Protein AF-A0A954S2P6-F1 (afdb_monomer)
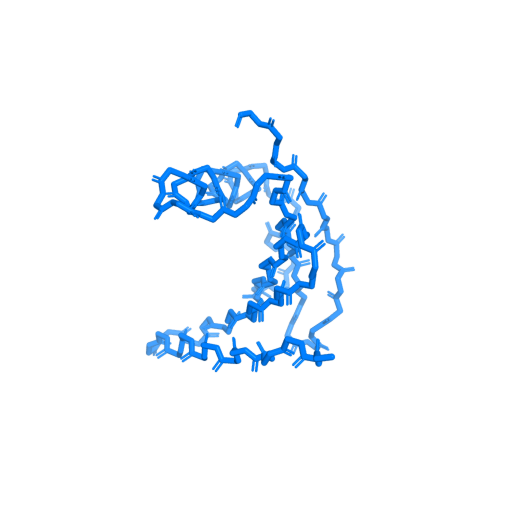
Secondary structure (DSSP, 8-state):
-PPP-------BTTTB-EEEEEETTEEEEEEE--TTGGG-HHHHHHHHHHHHHHHHTTPPSSEEEEEE-TT--EEEEEEE--

Radius of gyration: 12.45 Å; Cα contacts (8 Å, |Δi|>4): 144; chains: 1; bounding box: 28×21×34 Å

Nearest PDB structures (foldseek):
  4gyz-assembly7_G  TM=3.672E-01  e=4.277E-01  Mus musculus
  5ho5-assembly1_B  TM=4.128E-01  e=1.489E+00  Magnetospira sp. QH-2
  4gyz-assembly6_F  TM=3.094E-01  e=4.877E-01  Mus musculus
  5j3p-assembly1_A  TM=3.894E-01  e=1.306E+00  Homo sapiens
  4gyz-assembly8_H  TM=3.904E-01  e=1.698E+00  Mus musculus

pLDDT: mean 74.25, std 16.68, range [35.5, 91.69]

Sequence (82 aa):
MAGVLQDIDYFGSDGVSVRLVSDAGHDTIAFVLVENAWNEADTVEAFRDVGRSVMEAGFSKPLTVQLCNEYFEVQKTLTIQE

Solvent-accessible surface area (backbone atoms only — not comparable to full-atom values): 4790 Å² total; per-residue (Å²): 134,82,70,75,67,59,73,57,70,53,73,49,99,83,77,41,49,37,44,42,42,56,52,101,65,41,30,33,39,36,38,39,39,66,85,69,47,83,73,38,67,67,53,46,51,52,52,48,52,49,51,50,54,46,43,74,74,69,50,51,74,46,33,33,41,32,39,17,34,89,83,69,47,75,76,45,78,44,79,49,75,129

Mean predicted aligned error: 8.51 Å

Structure (mmCIF, N/CA/C/O backbone):
data_AF-A0A954S2P6-F1
#
_entry.id   AF-A0A954S2P6-F1
#
loop_
_atom_site.group_PDB
_atom_site.id
_atom_site.type_symbol
_atom_site.label_atom_id
_atom_site.label_alt_id
_atom_site.label_comp_id
_atom_site.label_asym_id
_atom_site.label_entity_id
_atom_site.label_seq_id
_atom_site.pdbx_PDB_ins_code
_atom_site.Cartn_x
_atom_site.Cartn_y
_atom_site.Cartn_z
_atom_site.occupancy
_atom_site.B_iso_or_equiv
_atom_site.auth_seq_id
_atom_site.auth_comp_id
_atom_site.auth_asym_id
_atom_site.auth_atom_id
_atom_site.pdbx_PDB_model_num
ATOM 1 N N . MET A 1 1 ? 15.531 7.409 17.913 1.00 35.50 1 MET A N 1
ATOM 2 C CA . MET A 1 1 ? 15.603 6.037 17.377 1.00 35.50 1 MET A CA 1
ATOM 3 C C . MET A 1 1 ? 14.822 6.063 16.079 1.00 35.50 1 MET A C 1
ATOM 5 O O . MET A 1 1 ? 13.607 6.143 16.136 1.00 35.50 1 MET A O 1
ATOM 9 N N . ALA A 1 2 ? 15.514 6.202 14.947 1.00 38.88 2 ALA A N 1
ATOM 10 C CA . ALA A 1 2 ? 14.874 6.238 13.635 1.00 38.88 2 ALA A CA 1
ATOM 11 C C . ALA A 1 2 ? 14.537 4.793 13.254 1.00 38.88 2 ALA A C 1
ATOM 13 O O . ALA A 1 2 ? 15.430 3.945 13.269 1.00 38.88 2 ALA A O 1
ATOM 14 N N . GLY A 1 3 ? 13.250 4.515 13.036 1.00 38.25 3 GLY A N 1
ATOM 15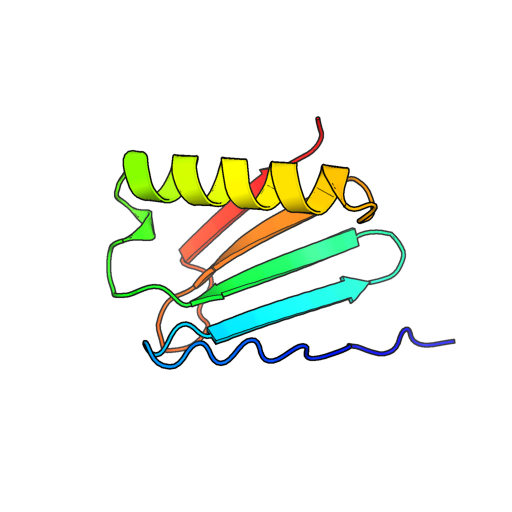 C CA . GLY A 1 3 ? 12.767 3.203 12.623 1.00 38.25 3 GLY A CA 1
ATOM 16 C C . GLY A 1 3 ? 13.476 2.771 11.348 1.00 38.25 3 GLY A C 1
ATOM 17 O O . GLY A 1 3 ? 13.697 3.574 10.442 1.00 38.25 3 GLY A O 1
ATOM 18 N N . VAL A 1 4 ? 13.905 1.514 11.319 1.00 39.03 4 VAL A N 1
ATOM 19 C CA . VAL A 1 4 ? 14.501 0.926 10.129 1.00 39.03 4 VAL A CA 1
ATOM 20 C C . VAL A 1 4 ? 13.410 0.863 9.057 1.00 39.03 4 VAL A C 1
ATOM 22 O O . VAL A 1 4 ? 12.368 0.246 9.259 1.00 39.03 4 VAL A O 1
ATOM 25 N N . LEU A 1 5 ? 13.622 1.539 7.930 1.00 37.19 5 LEU A N 1
ATOM 26 C CA . LEU A 1 5 ? 12.863 1.268 6.717 1.00 37.19 5 LEU A CA 1
ATOM 27 C C . LEU A 1 5 ? 13.305 -0.122 6.258 1.00 37.19 5 LEU A C 1
ATOM 29 O O . LEU A 1 5 ? 14.377 -0.267 5.671 1.00 37.19 5 LEU A O 1
ATOM 33 N N . GLN A 1 6 ? 12.545 -1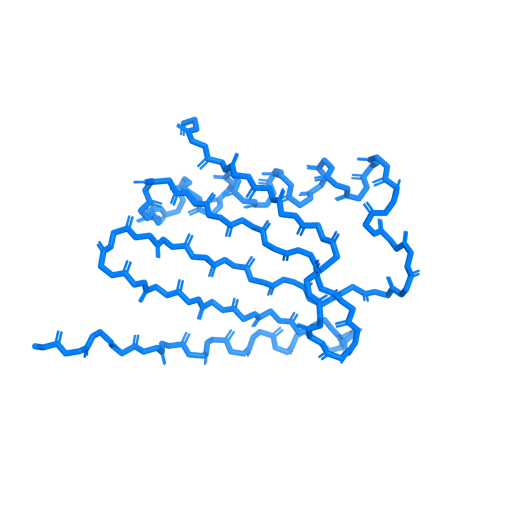.158 6.605 1.00 44.00 6 GLN A N 1
ATOM 34 C CA . GLN A 1 6 ? 12.714 -2.449 5.955 1.00 44.00 6 GLN A CA 1
ATOM 35 C C . GLN A 1 6 ? 12.093 -2.340 4.567 1.00 44.00 6 GLN A C 1
ATOM 37 O O . GLN A 1 6 ? 10.890 -2.496 4.390 1.00 44.00 6 GLN A O 1
ATOM 42 N N . ASP A 1 7 ? 12.950 -2.049 3.594 1.00 38.72 7 ASP A N 1
ATOM 43 C CA . ASP A 1 7 ? 12.689 -2.301 2.185 1.00 38.72 7 ASP A CA 1
ATOM 44 C C . ASP A 1 7 ? 12.576 -3.824 2.011 1.00 38.72 7 ASP A C 1
ATOM 46 O O . ASP A 1 7 ? 13.563 -4.541 1.846 1.00 38.72 7 ASP A O 1
ATOM 50 N N . ILE A 1 8 ? 11.372 -4.353 2.236 1.00 44.00 8 ILE A N 1
ATOM 51 C CA . ILE A 1 8 ? 11.053 -5.744 1.922 1.00 44.00 8 ILE A CA 1
ATOM 52 C C . ILE A 1 8 ? 10.713 -5.745 0.445 1.00 44.00 8 ILE A C 1
ATOM 54 O O . ILE A 1 8 ? 9.551 -5.606 0.066 1.00 44.00 8 ILE A O 1
ATOM 58 N N . ASP A 1 9 ? 11.748 -5.852 -0.377 1.00 40.75 9 ASP A N 1
ATOM 59 C CA . ASP A 1 9 ? 11.575 -5.962 -1.810 1.00 40.75 9 ASP A CA 1
ATOM 60 C C . ASP A 1 9 ? 11.004 -7.350 -2.138 1.00 40.75 9 ASP A C 1
ATOM 62 O O . ASP A 1 9 ? 11.714 -8.359 -2.221 1.00 40.75 9 ASP A O 1
ATOM 66 N N . TYR A 1 10 ? 9.675 -7.432 -2.216 1.00 45.19 10 TYR A N 1
ATOM 67 C CA . TYR A 1 10 ? 8.986 -8.617 -2.707 1.00 45.19 10 TYR A CA 1
ATOM 68 C C . TYR A 1 10 ? 9.028 -8.595 -4.236 1.00 45.19 10 TYR A C 1
ATOM 70 O O . TYR A 1 10 ? 8.019 -8.356 -4.894 1.00 45.19 10 TYR A O 1
ATOM 78 N N . PHE A 1 11 ? 10.208 -8.850 -4.808 1.00 44.75 11 PHE A N 1
ATOM 79 C CA . PHE A 1 11 ? 10.356 -9.148 -6.230 1.00 44.75 11 PHE A CA 1
ATOM 80 C C . PHE A 1 11 ? 9.742 -10.524 -6.526 1.00 44.75 11 PHE A C 1
ATOM 82 O O . PHE A 1 11 ? 10.434 -11.541 -6.621 1.00 44.75 11 PHE A O 1
ATOM 89 N N . GLY A 1 12 ? 8.418 -10.573 -6.674 1.00 41.41 12 GLY A N 1
ATOM 90 C CA . GLY A 1 12 ? 7.776 -11.671 -7.387 1.00 41.41 12 GLY A CA 1
ATOM 91 C C . GLY A 1 12 ? 8.292 -11.683 -8.827 1.00 41.41 12 GLY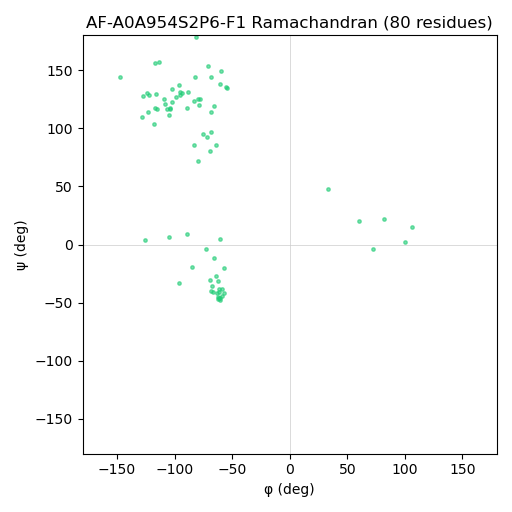 A C 1
ATOM 92 O O . GLY A 1 12 ? 8.442 -10.627 -9.441 1.00 41.41 12 GLY A O 1
ATOM 93 N N . SER A 1 13 ? 8.573 -12.864 -9.377 1.00 42.59 13 SER A N 1
ATOM 94 C CA . SER A 1 13 ? 9.172 -13.078 -10.709 1.00 42.59 13 SER A CA 1
ATOM 95 C C . SER A 1 13 ? 8.360 -12.527 -11.902 1.00 42.59 13 SER A C 1
ATOM 97 O O . SER A 1 13 ? 8.770 -12.706 -13.045 1.00 42.59 13 SER A O 1
ATOM 99 N N . ASP A 1 14 ? 7.256 -11.829 -11.629 1.00 51.25 14 ASP A N 1
ATOM 100 C CA . ASP A 1 14 ? 6.335 -11.179 -12.564 1.00 51.25 14 ASP A CA 1
ATOM 101 C C . ASP A 1 14 ? 6.489 -9.641 -12.618 1.00 51.25 14 ASP A C 1
ATOM 103 O O . ASP A 1 14 ? 5.713 -8.967 -13.289 1.00 51.25 14 ASP A O 1
ATOM 107 N N . GLY A 1 15 ? 7.492 -9.060 -11.943 1.00 53.38 15 GLY A N 1
ATOM 108 C CA . GLY A 1 15 ? 7.814 -7.628 -12.074 1.00 53.38 15 GLY A CA 1
ATOM 109 C C . GLY A 1 15 ? 6.953 -6.685 -11.227 1.00 53.38 15 GLY A C 1
ATOM 110 O O . GLY A 1 15 ? 6.850 -5.501 -11.536 1.00 53.38 15 GLY A O 1
ATOM 111 N N . VAL A 1 16 ? 6.343 -7.191 -10.153 1.00 57.72 16 VAL A N 1
ATOM 112 C CA . VAL A 1 16 ? 5.616 -6.361 -9.183 1.00 57.72 16 VAL A CA 1
ATOM 113 C C . VAL A 1 16 ? 6.592 -5.895 -8.108 1.00 57.72 16 VAL A C 1
ATOM 115 O O . VAL A 1 16 ? 7.141 -6.718 -7.380 1.00 57.72 16 VAL A O 1
ATOM 118 N N . SER A 1 17 ? 6.799 -4.582 -8.001 1.00 66.75 17 SER A N 1
ATOM 119 C CA . SER A 1 17 ? 7.569 -3.976 -6.911 1.00 66.75 17 SER A CA 1
ATOM 120 C C . SER A 1 17 ? 6.629 -3.518 -5.803 1.00 66.75 17 SER A C 1
ATOM 122 O O . SER A 1 17 ? 5.661 -2.794 -6.050 1.00 66.75 17 SER A O 1
ATOM 124 N N . VAL A 1 18 ? 6.923 -3.925 -4.570 1.00 71.44 18 VAL A N 1
ATOM 125 C CA . VAL A 1 18 ? 6.186 -3.503 -3.376 1.00 71.44 18 VAL A CA 1
ATOM 126 C C . VAL A 1 18 ? 7.159 -2.845 -2.419 1.00 71.44 18 VAL A C 1
ATOM 128 O O . VAL A 1 18 ? 8.195 -3.415 -2.096 1.00 71.44 18 VAL A O 1
ATOM 131 N N . ARG A 1 19 ? 6.820 -1.648 -1.948 1.00 76.50 19 ARG A N 1
ATOM 132 C CA . ARG A 1 19 ? 7.619 -0.896 -0.989 1.00 76.50 19 ARG A CA 1
ATOM 133 C C . ARG A 1 19 ? 6.834 -0.706 0.295 1.00 76.50 19 ARG A C 1
ATOM 135 O O . ARG A 1 19 ? 5.805 -0.039 0.304 1.00 76.50 19 ARG A O 1
ATOM 142 N N . LEU A 1 20 ? 7.350 -1.253 1.387 1.00 74.62 20 LEU A N 1
ATOM 143 C CA . LEU A 1 20 ? 6.811 -1.039 2.723 1.00 74.62 20 LEU A CA 1
ATOM 144 C C . LEU A 1 20 ? 7.572 0.097 3.416 1.00 74.62 20 LEU A C 1
ATOM 146 O O . LEU A 1 20 ? 8.800 0.130 3.448 1.00 74.62 20 LEU A O 1
ATOM 150 N N . VAL A 1 21 ? 6.827 1.036 3.979 1.00 77.00 21 VAL A N 1
ATOM 151 C CA . VAL A 1 21 ? 7.326 2.165 4.756 1.00 77.00 21 VAL A CA 1
ATOM 152 C C . VAL A 1 21 ? 6.578 2.175 6.080 1.00 77.00 21 VAL A C 1
ATOM 154 O O . VAL A 1 21 ? 5.394 2.487 6.125 1.00 77.00 21 VAL A O 1
ATOM 157 N N . SER A 1 22 ? 7.282 1.851 7.156 1.00 68.31 22 SER A N 1
ATOM 158 C CA . SER A 1 22 ? 6.755 1.917 8.518 1.00 68.31 22 SER A CA 1
ATOM 159 C C . SER A 1 22 ? 7.350 3.132 9.226 1.00 68.31 22 SER A C 1
ATOM 161 O O . SER A 1 22 ? 8.549 3.154 9.505 1.00 68.31 22 SER A O 1
ATOM 163 N N . ASP A 1 23 ? 6.530 4.142 9.519 1.00 70.81 23 ASP A N 1
ATOM 164 C CA . ASP A 1 23 ? 6.938 5.335 10.272 1.00 70.81 23 ASP A CA 1
ATOM 165 C C . ASP A 1 23 ? 6.062 5.509 11.515 1.00 70.81 23 ASP A C 1
ATOM 167 O O . ASP A 1 23 ? 4.866 5.728 11.401 1.00 70.81 23 ASP A O 1
ATOM 171 N N . ALA A 1 24 ? 6.652 5.375 12.707 1.00 63.91 24 ALA A N 1
ATOM 172 C CA . ALA A 1 24 ? 6.084 5.742 14.015 1.00 63.91 24 ALA A CA 1
ATOM 173 C C . ALA A 1 24 ? 4.546 5.591 14.201 1.00 63.91 24 ALA A C 1
ATOM 175 O O . ALA A 1 24 ? 3.897 6.483 14.746 1.00 63.91 24 ALA A O 1
ATOM 176 N N . GLY A 1 25 ? 3.969 4.446 13.807 1.00 66.12 25 GLY A N 1
ATOM 177 C CA . GLY A 1 25 ? 2.532 4.138 13.945 1.00 66.12 25 GLY A CA 1
ATOM 178 C C . GLY A 1 25 ? 1.695 4.322 12.672 1.00 66.12 25 GLY A C 1
ATOM 179 O O . GLY A 1 25 ? 0.484 4.129 12.705 1.00 66.12 25 GLY A O 1
ATOM 180 N N . HIS A 1 26 ? 2.330 4.690 11.564 1.00 71.50 26 HIS A N 1
ATOM 181 C CA . HIS A 1 26 ? 1.758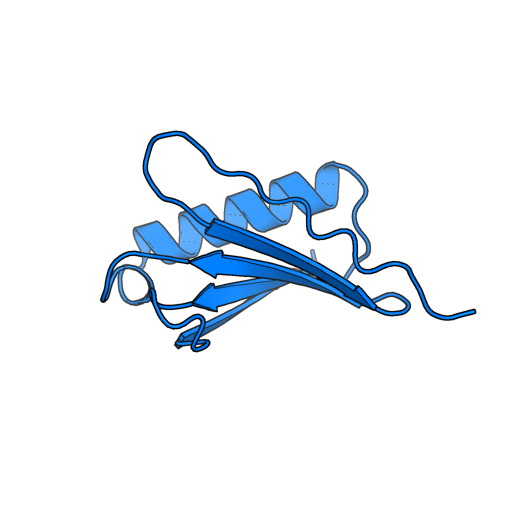 4.795 10.231 1.00 71.50 26 HIS A CA 1
ATOM 182 C C . HIS A 1 26 ? 2.487 3.805 9.321 1.00 71.50 26 HIS A C 1
ATOM 184 O O . HIS A 1 26 ? 3.620 4.039 8.895 1.00 71.50 26 HIS A O 1
ATOM 190 N N . ASP A 1 27 ? 1.831 2.687 9.026 1.00 82.88 27 ASP A N 1
ATOM 191 C CA . ASP A 1 27 ? 2.330 1.732 8.045 1.00 82.88 27 ASP A CA 1
ATOM 192 C C . ASP A 1 27 ? 1.806 2.120 6.661 1.00 82.88 27 ASP A C 1
ATOM 194 O O . ASP A 1 27 ? 0.621 2.402 6.474 1.00 82.88 27 ASP A O 1
ATOM 198 N N . THR A 1 28 ? 2.703 2.176 5.683 1.00 84.50 28 THR A N 1
ATOM 199 C CA . THR A 1 28 ? 2.401 2.508 4.292 1.00 84.50 28 THR A CA 1
ATOM 200 C C . THR A 1 28 ? 2.956 1.431 3.371 1.00 84.50 28 THR A C 1
ATOM 202 O O . THR A 1 28 ? 4.137 1.113 3.432 1.00 84.50 28 THR A O 1
ATOM 205 N N . ILE A 1 29 ? 2.12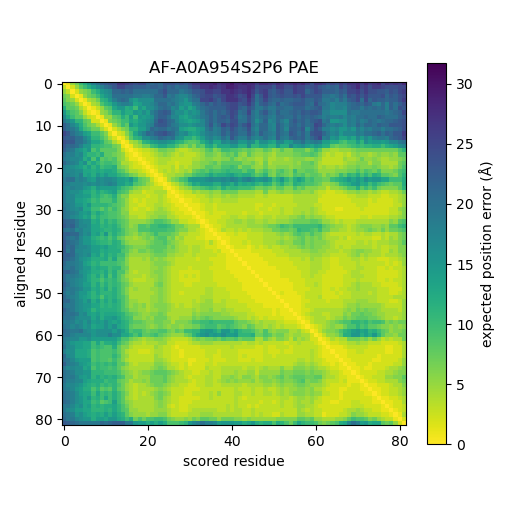6 0.886 2.489 1.00 85.00 29 ILE A N 1
ATOM 206 C CA . ILE A 1 29 ? 2.506 -0.090 1.469 1.00 85.00 29 ILE A CA 1
ATOM 207 C C . ILE A 1 29 ? 2.287 0.546 0.107 1.00 85.00 29 ILE A C 1
ATOM 209 O O . ILE A 1 29 ? 1.154 0.846 -0.249 1.00 85.00 29 ILE A O 1
ATOM 213 N N . ALA A 1 30 ? 3.342 0.740 -0.668 1.00 85.81 30 ALA A N 1
ATOM 214 C CA . ALA A 1 30 ? 3.252 1.179 -2.048 1.00 85.81 30 ALA A CA 1
ATOM 215 C C . ALA A 1 30 ? 3.384 -0.019 -2.994 1.00 85.81 30 ALA A C 1
ATOM 217 O O . ALA A 1 30 ? 4.349 -0.772 -2.910 1.00 85.81 30 ALA A O 1
ATOM 218 N N . PHE A 1 31 ? 2.428 -0.180 -3.901 1.00 83.94 31 PHE A N 1
ATOM 219 C CA . PHE A 1 31 ? 2.414 -1.199 -4.943 1.00 83.94 31 PHE A CA 1
ATOM 220 C C . PHE A 1 31 ? 2.638 -0.539 -6.293 1.00 83.94 31 PHE A C 1
ATOM 222 O O . PHE A 1 31 ? 1.890 0.362 -6.668 1.00 83.94 31 PHE A O 1
ATOM 229 N N . VAL A 1 32 ? 3.639 -0.998 -7.034 1.00 84.88 32 VAL A N 1
ATOM 230 C CA . VAL A 1 32 ? 3.849 -0.593 -8.422 1.00 84.88 32 VAL A CA 1
ATOM 231 C C . VAL A 1 32 ? 2.952 -1.432 -9.321 1.00 84.88 32 VAL A C 1
ATOM 233 O O . VAL A 1 32 ? 2.997 -2.661 -9.300 1.00 84.88 32 VAL A O 1
ATOM 236 N N . LEU A 1 33 ? 2.127 -0.747 -10.103 1.00 81.69 33 LEU A N 1
ATOM 237 C CA . LEU A 1 33 ? 1.185 -1.331 -11.039 1.00 81.69 33 LEU A CA 1
ATOM 238 C C . LEU A 1 33 ? 1.514 -0.945 -12.474 1.00 81.69 33 LEU A C 1
ATOM 240 O O . LEU A 1 33 ? 2.096 0.110 -12.737 1.00 81.69 33 LEU A O 1
ATOM 244 N N . VAL A 1 34 ? 1.055 -1.787 -13.403 1.00 82.19 34 VAL A N 1
ATOM 245 C CA . VAL A 1 34 ? 1.014 -1.435 -14.825 1.00 82.19 34 VAL A CA 1
ATOM 246 C C . VAL A 1 34 ? 0.146 -0.197 -15.032 1.00 82.19 34 VAL A C 1
ATOM 248 O O . VAL A 1 34 ? -0.805 0.055 -14.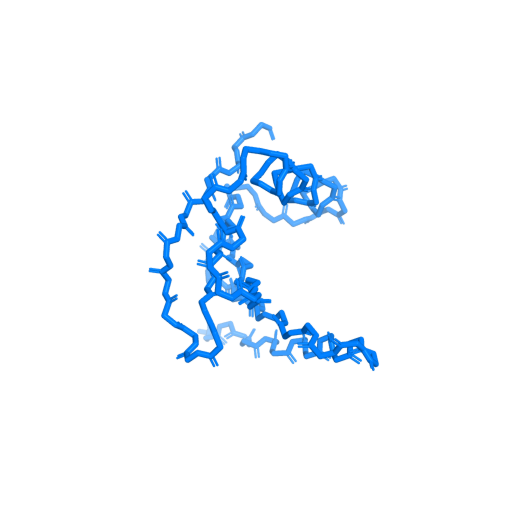282 1.00 82.19 34 VAL A O 1
ATOM 251 N N . GLU A 1 35 ? 0.487 0.588 -16.052 1.00 79.25 35 GLU A N 1
ATOM 252 C CA . GLU A 1 35 ? -0.174 1.861 -16.305 1.00 79.25 35 GLU A CA 1
ATOM 253 C C . GLU A 1 35 ? -1.700 1.697 -16.414 1.00 79.25 35 GLU A C 1
ATOM 255 O O . GLU A 1 35 ? -2.195 0.805 -17.100 1.00 79.25 35 GLU A O 1
ATOM 260 N N . ASN A 1 36 ? -2.444 2.584 -15.746 1.00 80.06 36 ASN A N 1
ATOM 261 C CA . ASN A 1 36 ? -3.910 2.629 -15.686 1.00 80.06 36 ASN A CA 1
ATOM 262 C C . ASN A 1 36 ? -4.611 1.542 -14.853 1.00 80.06 36 ASN A C 1
ATOM 264 O O . ASN A 1 36 ? -5.819 1.667 -14.656 1.00 80.06 36 ASN A O 1
ATOM 268 N N . ALA A 1 37 ? -3.915 0.558 -14.276 1.00 81.75 37 ALA A N 1
ATOM 269 C CA . ALA A 1 37 ? -4.576 -0.475 -13.464 1.00 81.75 37 ALA A CA 1
ATOM 270 C C . ALA A 1 37 ? -5.274 0.098 -12.208 1.00 81.75 37 ALA A C 1
ATOM 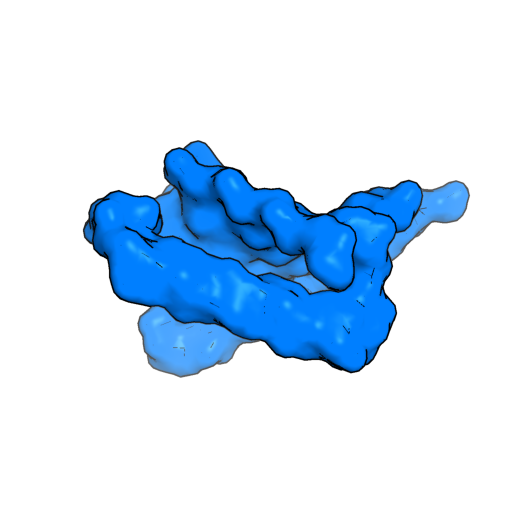272 O O . ALA A 1 37 ? -6.330 -0.365 -11.796 1.00 81.75 37 ALA A O 1
ATOM 273 N N . TRP A 1 38 ? -4.759 1.185 -11.623 1.00 84.25 38 TRP A N 1
ATOM 274 C CA . TRP A 1 38 ? -5.386 1.883 -10.483 1.00 84.25 38 TRP A CA 1
ATOM 275 C C . TRP A 1 38 ? -6.736 2.562 -10.806 1.00 84.25 38 TRP A C 1
ATOM 277 O O . TRP A 1 38 ? -7.439 3.014 -9.887 1.00 84.25 38 TRP A O 1
ATOM 287 N N . ASN A 1 39 ? -7.096 2.666 -12.091 1.00 86.44 39 ASN A N 1
ATOM 288 C CA . ASN A 1 39 ? -8.394 3.173 -12.539 1.00 86.44 39 ASN A CA 1
ATOM 289 C C . ASN A 1 39 ? -9.471 2.082 -12.565 1.00 86.44 39 ASN A C 1
ATOM 291 O O . ASN A 1 39 ? -10.659 2.405 -12.537 1.00 86.44 39 ASN A O 1
ATOM 295 N N . GLU A 1 40 ? -9.080 0.809 -12.582 1.00 87.19 40 GLU A N 1
ATOM 296 C CA . GLU A 1 40 ? -10.017 -0.306 -12.560 1.00 87.19 40 GLU A CA 1
ATOM 297 C C . GLU A 1 40 ? -10.543 -0.521 -11.138 1.00 87.19 40 GLU A C 1
ATOM 299 O O . GLU A 1 40 ? -9.783 -0.664 -10.178 1.00 87.19 40 GLU A O 1
ATOM 304 N N . ALA A 1 41 ? -11.870 -0.518 -10.985 1.00 86.56 41 ALA A N 1
ATOM 305 C CA . ALA A 1 41 ? -12.502 -0.691 -9.679 1.00 86.56 41 ALA A CA 1
ATOM 306 C C . ALA A 1 41 ? -12.156 -2.053 -9.056 1.00 86.56 41 ALA A C 1
ATOM 308 O O . ALA A 1 41 ? -11.896 -2.119 -7.859 1.00 86.56 41 ALA A O 1
ATOM 309 N N . ASP A 1 42 ? -12.090 -3.102 -9.880 1.00 86.69 42 ASP A N 1
ATOM 310 C CA . ASP A 1 42 ? -11.729 -4.459 -9.461 1.00 86.69 42 ASP A CA 1
ATOM 311 C C . ASP A 1 42 ? -10.306 -4.514 -8.887 1.00 86.69 42 ASP A C 1
ATOM 313 O O . ASP A 1 42 ? -10.091 -4.998 -7.778 1.00 86.69 42 ASP A O 1
ATOM 317 N N . THR A 1 43 ? -9.346 -3.887 -9.573 1.00 84.56 43 THR A N 1
ATOM 318 C CA . THR A 1 43 ? -7.963 -3.776 -9.099 1.00 84.56 43 THR A CA 1
ATOM 319 C C . THR A 1 43 ? -7.886 -3.039 -7.767 1.00 84.56 43 THR A C 1
ATOM 321 O O . THR A 1 43 ? -7.222 -3.487 -6.836 1.00 84.56 43 THR A O 1
ATOM 324 N N . VAL A 1 44 ? -8.584 -1.912 -7.641 1.00 86.56 44 VAL A N 1
ATOM 325 C CA . VAL A 1 44 ? -8.578 -1.102 -6.414 1.00 86.56 44 VAL A CA 1
ATOM 326 C C . VAL A 1 44 ? -9.160 -1.872 -5.229 1.00 86.56 44 VAL A C 1
ATOM 328 O O . VAL A 1 44 ? -8.610 -1.797 -4.130 1.00 86.56 44 VAL A O 1
ATOM 331 N N . GLU A 1 45 ? -10.243 -2.617 -5.448 1.00 88.06 45 GLU A N 1
ATOM 332 C CA . GLU A 1 45 ? -10.853 -3.477 -4.432 1.00 88.06 45 GLU A CA 1
ATOM 333 C C . GLU A 1 45 ? -9.929 -4.645 -4.058 1.00 88.06 45 GLU A C 1
ATOM 335 O O . GLU A 1 45 ? -9.735 -4.907 -2.873 1.00 88.06 45 GLU A O 1
ATOM 340 N N . ALA A 1 46 ? -9.252 -5.271 -5.026 1.00 86.25 46 ALA A N 1
ATOM 341 C CA . ALA A 1 46 ? -8.265 -6.314 -4.748 1.00 86.25 46 ALA A CA 1
ATOM 342 C C . ALA A 1 46 ? -7.125 -5.804 -3.843 1.00 86.25 46 ALA A C 1
ATOM 344 O O . ALA A 1 46 ? -6.775 -6.457 -2.859 1.00 86.25 46 ALA A O 1
ATOM 345 N N . PHE A 1 47 ? -6.582 -4.606 -4.103 1.00 86.75 47 PHE A N 1
ATOM 346 C CA . PHE A 1 47 ? -5.544 -4.010 -3.247 1.00 86.75 47 PHE A CA 1
ATOM 347 C C . PHE A 1 47 ? -6.058 -3.577 -1.874 1.00 86.75 47 PHE A C 1
ATOM 349 O O . PHE A 1 47 ? -5.311 -3.626 -0.893 1.00 86.75 47 PHE A O 1
ATOM 356 N N . ARG A 1 48 ? -7.331 -3.183 -1.775 1.00 86.56 48 ARG A N 1
ATOM 357 C CA . ARG A 1 48 ? -7.992 -2.939 -0.489 1.00 86.56 48 ARG A CA 1
ATOM 358 C C . ARG A 1 48 ? -8.048 -4.225 0.344 1.00 86.56 48 ARG A C 1
ATOM 360 O O . ARG A 1 48 ? -7.702 -4.177 1.523 1.00 86.56 48 ARG A O 1
ATOM 367 N N . ASP A 1 49 ? -8.423 -5.355 -0.254 1.00 87.00 49 ASP A N 1
ATOM 368 C CA . ASP A 1 49 ? -8.471 -6.655 0.431 1.00 87.00 49 ASP A CA 1
ATOM 369 C C . ASP A 1 49 ? -7.078 -7.179 0.813 1.00 87.00 49 ASP A C 1
ATOM 371 O O . ASP A 1 49 ? -6.892 -7.720 1.908 1.00 87.00 49 ASP A O 1
ATOM 375 N N . VAL A 1 50 ? -6.062 -6.930 -0.022 1.00 84.38 50 VAL A N 1
ATOM 376 C CA . VAL A 1 50 ? -4.657 -7.175 0.346 1.00 84.38 50 VAL A CA 1
ATOM 377 C C . VAL A 1 50 ? -4.269 -6.332 1.562 1.00 84.38 50 VAL A C 1
ATOM 379 O O . VAL A 1 50 ? -3.736 -6.869 2.529 1.00 84.38 50 VAL A O 1
ATOM 382 N N . GLY A 1 51 ? -4.580 -5.031 1.564 1.00 83.81 51 GLY A N 1
ATOM 383 C CA . GLY A 1 51 ? -4.323 -4.154 2.710 1.00 83.81 51 GLY A CA 1
ATOM 384 C C . GLY A 1 51 ? -5.001 -4.644 3.995 1.00 83.81 51 GLY A C 1
ATOM 385 O O . GLY A 1 51 ? -4.375 -4.666 5.054 1.00 83.81 51 GLY A O 1
ATOM 386 N N . ARG A 1 52 ? -6.249 -5.117 3.901 1.00 84.75 52 ARG A N 1
ATOM 387 C CA . ARG A 1 52 ? -6.968 -5.722 5.032 1.00 84.75 52 ARG A CA 1
ATOM 388 C C . ARG A 1 52 ? -6.268 -6.985 5.541 1.00 84.75 52 ARG A C 1
ATOM 390 O O . ARG A 1 52 ? -6.015 -7.088 6.737 1.00 84.75 52 ARG A O 1
ATOM 397 N N . SER A 1 53 ? -5.879 -7.885 4.639 1.00 83.81 53 SER A N 1
ATOM 398 C CA . SER A 1 53 ? -5.145 -9.111 4.986 1.00 83.81 53 SER A CA 1
ATOM 399 C C . SER A 1 53 ? -3.817 -8.803 5.692 1.00 83.81 53 SER A C 1
ATOM 401 O O . SER A 1 53 ? -3.432 -9.482 6.642 1.00 83.81 53 SER A O 1
ATOM 403 N N . VAL A 1 54 ? -3.122 -7.744 5.265 1.00 79.62 54 VAL A N 1
ATOM 404 C CA . VAL A 1 54 ? -1.881 -7.289 5.906 1.00 79.62 54 VAL A CA 1
ATOM 405 C C . VAL A 1 54 ? -2.151 -6.712 7.301 1.00 79.62 54 VAL A C 1
ATOM 407 O O . VAL A 1 54 ? -1.412 -7.007 8.238 1.00 79.62 54 VAL A O 1
ATOM 410 N N . MET A 1 55 ? -3.235 -5.957 7.491 1.00 76.88 55 MET A N 1
ATOM 411 C CA . MET A 1 55 ? -3.650 -5.511 8.828 1.00 76.88 55 MET A CA 1
ATOM 412 C C . MET A 1 55 ? -3.977 -6.683 9.760 1.00 76.88 55 MET A C 1
ATOM 414 O O . MET A 1 55 ? -3.578 -6.663 10.924 1.00 76.88 55 MET A O 1
ATOM 418 N N . GLU A 1 56 ? -4.646 -7.725 9.262 1.00 80.94 56 GLU A N 1
ATOM 419 C CA . GLU A 1 56 ? -4.911 -8.949 10.032 1.00 80.94 56 GLU A CA 1
ATOM 420 C C . GLU A 1 56 ? -3.627 -9.706 10.406 1.00 80.94 56 GLU A C 1
ATOM 422 O O . GLU A 1 56 ? -3.575 -10.350 11.453 1.00 80.94 56 GLU A O 1
ATOM 427 N N . ALA A 1 57 ? -2.559 -9.572 9.613 1.00 80.38 57 ALA A N 1
ATOM 428 C CA . ALA A 1 57 ? -1.246 -10.141 9.914 1.00 80.38 57 ALA A CA 1
ATOM 429 C C . ALA A 1 57 ? -0.487 -9.412 11.047 1.00 80.38 57 ALA A C 1
ATOM 431 O O . ALA A 1 57 ? 0.581 -9.872 11.454 1.00 80.38 57 ALA A O 1
ATOM 432 N N . GLY A 1 58 ? -1.029 -8.310 11.583 1.00 75.06 58 GLY A N 1
ATOM 433 C CA . GLY A 1 58 ? -0.481 -7.603 12.747 1.00 75.06 58 GLY A CA 1
ATOM 434 C C . GLY A 1 58 ? 0.223 -6.280 12.440 1.00 75.06 58 GLY A C 1
ATOM 435 O O . GLY A 1 58 ? 0.945 -5.774 13.299 1.00 75.06 58 GLY A O 1
ATOM 436 N N . PHE A 1 59 ? 0.024 -5.717 11.245 1.00 74.50 59 PHE A N 1
ATOM 437 C CA . PHE A 1 59 ? 0.492 -4.369 10.912 1.00 74.50 59 PHE A CA 1
ATOM 438 C C . PHE A 1 59 ? -0.319 -3.295 11.651 1.00 74.50 59 PHE A C 1
ATOM 440 O O . PHE A 1 59 ? -1.474 -3.507 12.035 1.00 74.50 59 PHE A O 1
ATOM 447 N N . SER A 1 60 ? 0.293 -2.133 11.875 1.00 69.31 60 SER A N 1
ATOM 448 C CA . SER A 1 60 ? -0.313 -1.046 12.642 1.00 69.31 60 SER A CA 1
ATOM 449 C C . SER A 1 60 ? -1.493 -0.447 11.885 1.00 69.31 60 SER A C 1
ATOM 451 O O . SER A 1 60 ? -1.480 -0.302 10.662 1.00 69.31 60 SER A O 1
ATOM 453 N N . LYS A 1 61 ? -2.519 -0.052 12.640 1.00 75.19 61 LYS A N 1
ATOM 454 C CA . LYS A 1 61 ? -3.641 0.731 12.120 1.00 75.19 61 LYS A CA 1
ATOM 455 C C . LYS A 1 61 ? -3.388 2.218 12.400 1.00 75.19 61 LYS A C 1
ATOM 457 O O . LYS A 1 61 ? -3.030 2.535 13.536 1.00 75.19 61 LYS A O 1
ATOM 462 N N . PRO A 1 62 ? -3.649 3.130 11.446 1.00 79.12 62 PRO A N 1
ATOM 463 C CA . PRO A 1 62 ? -4.180 2.887 10.100 1.00 79.12 62 PRO A CA 1
ATOM 464 C C . PRO A 1 62 ? -3.102 2.457 9.089 1.00 79.12 62 PRO A C 1
ATOM 466 O O . PRO A 1 62 ? -1.990 2.985 9.105 1.00 79.12 62 PRO A O 1
ATOM 469 N N . LEU A 1 63 ? -3.466 1.561 8.165 1.00 85.31 63 LEU A N 1
ATOM 470 C CA . LEU A 1 63 ? -2.607 1.154 7.052 1.00 85.31 63 LEU A CA 1
ATOM 471 C C . LEU A 1 63 ? -2.911 2.005 5.817 1.00 85.31 63 LEU A C 1
ATOM 473 O O . LEU A 1 63 ? -4.061 2.136 5.393 1.00 85.31 63 LEU A O 1
ATOM 477 N N . THR A 1 64 ? -1.875 2.558 5.202 1.00 89.19 64 THR A N 1
ATOM 478 C CA . THR A 1 64 ? -1.982 3.299 3.944 1.00 89.19 64 THR A CA 1
ATOM 479 C C . THR A 1 64 ? -1.502 2.421 2.799 1.00 89.19 64 THR A C 1
ATOM 481 O O . THR A 1 64 ? -0.368 1.975 2.798 1.00 89.19 64 THR A O 1
ATOM 484 N N . VAL A 1 65 ? -2.338 2.178 1.799 1.00 88.50 65 VAL A N 1
ATOM 485 C CA . VAL A 1 65 ? -1.967 1.467 0.575 1.00 88.50 65 VAL A CA 1
ATOM 486 C C . VAL A 1 65 ? -1.876 2.474 -0.569 1.00 88.50 65 VAL A C 1
ATOM 488 O O . VAL A 1 65 ? -2.860 3.116 -0.923 1.00 88.50 65 VAL A O 1
ATOM 491 N N . GLN A 1 66 ? -0.694 2.645 -1.144 1.00 90.25 66 GLN A N 1
ATOM 492 C CA . GLN A 1 66 ? -0.437 3.507 -2.290 1.00 90.25 66 GLN A CA 1
ATOM 493 C C . GLN A 1 66 ? -0.315 2.653 -3.548 1.00 90.25 66 GLN A C 1
ATOM 495 O O . GLN A 1 66 ? 0.370 1.639 -3.558 1.00 90.25 66 GLN A O 1
ATOM 500 N N . LEU A 1 67 ? -0.983 3.067 -4.613 1.00 88.44 67 LEU A N 1
ATOM 501 C CA . LEU A 1 67 ? -0.862 2.486 -5.940 1.00 88.44 67 LEU A CA 1
ATOM 502 C C . LEU A 1 67 ? -0.021 3.441 -6.779 1.00 88.44 67 LEU A C 1
ATOM 504 O O . LEU A 1 67 ? -0.405 4.599 -6.980 1.00 88.44 67 LEU A O 1
ATOM 508 N N . CYS A 1 68 ? 1.124 2.958 -7.232 1.00 88.06 68 CYS A N 1
ATOM 509 C CA . CYS A 1 68 ? 2.116 3.716 -7.968 1.00 88.06 68 CYS A CA 1
ATOM 510 C C . CYS A 1 68 ? 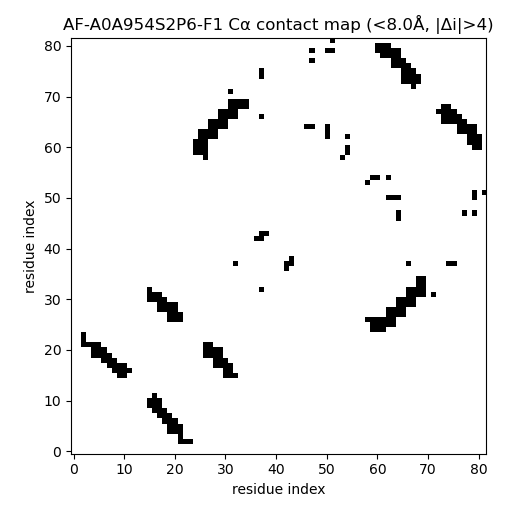2.243 3.212 -9.406 1.00 88.06 68 CYS A C 1
ATOM 512 O O . CYS A 1 68 ? 1.930 2.060 -9.701 1.00 88.06 68 CYS A O 1
ATOM 514 N N . ASN A 1 69 ? 2.738 4.071 -10.291 1.00 85.88 69 ASN A N 1
ATOM 515 C CA . ASN A 1 69 ? 3.205 3.655 -11.613 1.00 85.88 69 ASN A CA 1
ATOM 516 C C . ASN A 1 69 ? 4.637 3.081 -11.541 1.00 85.88 69 ASN A C 1
ATOM 518 O O . ASN A 1 69 ? 5.266 3.072 -10.480 1.00 85.88 69 ASN A O 1
ATOM 522 N N . GLU A 1 70 ? 5.169 2.639 -12.682 1.00 82.12 70 GLU A N 1
ATOM 523 C CA . GLU A 1 70 ? 6.545 2.129 -12.822 1.00 82.12 70 GLU A CA 1
ATOM 524 C C . GLU A 1 70 ? 7.640 3.125 -12.393 1.00 82.12 70 GLU A C 1
ATOM 526 O O . GLU A 1 70 ? 8.749 2.723 -12.048 1.00 82.12 70 GLU A O 1
ATOM 531 N N . TYR A 1 71 ? 7.320 4.422 -12.346 1.00 83.94 71 TYR A N 1
ATOM 532 C CA . TYR A 1 71 ? 8.202 5.488 -11.865 1.00 83.94 71 TYR A CA 1
ATOM 533 C C . TYR A 1 71 ? 8.076 5.743 -10.355 1.00 83.94 71 TYR A C 1
ATOM 535 O O . TYR A 1 71 ? 8.638 6.714 -9.849 1.00 83.94 71 TYR A O 1
ATOM 543 N N . PHE A 1 72 ? 7.353 4.886 -9.623 1.00 78.19 72 PHE A N 1
ATOM 544 C CA . PHE A 1 72 ? 7.018 5.052 -8.205 1.00 78.19 72 PHE A CA 1
ATOM 545 C C . PHE A 1 72 ? 6.211 6.327 -7.896 1.00 78.19 72 PHE A C 1
ATOM 547 O O . PHE A 1 72 ? 6.147 6.763 -6.744 1.00 78.19 72 PHE A O 1
ATOM 554 N N . GLU A 1 73 ? 5.551 6.922 -8.892 1.00 86.50 73 GLU A N 1
ATOM 555 C CA . GLU A 1 73 ? 4.656 8.054 -8.672 1.00 86.50 73 GLU A CA 1
ATOM 556 C C . GLU A 1 73 ? 3.311 7.557 -8.160 1.00 86.50 73 GLU A C 1
ATOM 558 O O . GLU A 1 73 ? 2.660 6.724 -8.792 1.00 86.50 73 GLU A O 1
ATOM 563 N N . VAL A 1 74 ? 2.883 8.095 -7.020 1.00 89.06 74 VAL A N 1
ATOM 564 C CA . VAL A 1 74 ? 1.613 7.744 -6.384 1.00 89.06 74 VAL A CA 1
ATOM 565 C C . VAL A 1 74 ? 0.460 8.256 -7.240 1.00 89.06 74 VAL A C 1
ATOM 567 O O . VAL A 1 74 ? 0.244 9.460 -7.357 1.00 89.06 74 VAL A O 1
ATOM 570 N N . GLN A 1 75 ? -0.308 7.328 -7.797 1.00 91.69 75 GLN A N 1
ATOM 571 C CA . GLN A 1 75 ? -1.489 7.622 -8.606 1.00 91.69 75 GLN A CA 1
ATOM 572 C C . GLN A 1 75 ? -2.764 7.553 -7.769 1.00 91.69 75 GLN A C 1
ATOM 574 O O . GLN A 1 75 ? -3.714 8.304 -7.993 1.00 91.69 75 GLN A O 1
ATOM 579 N N . LYS A 1 76 ? -2.792 6.659 -6.774 1.00 89.56 76 LYS A N 1
ATOM 580 C CA . LYS A 1 76 ? -3.950 6.477 -5.900 1.00 89.56 76 LYS A CA 1
ATOM 581 C C . LYS A 1 76 ? -3.522 6.080 -4.498 1.00 89.56 76 LYS A C 1
ATOM 583 O O . LYS A 1 76 ? -2.589 5.307 -4.327 1.00 89.56 76 LYS A O 1
ATOM 588 N N . THR A 1 77 ? -4.246 6.574 -3.503 1.00 90.12 77 THR A N 1
ATOM 589 C CA . THR A 1 77 ? -4.010 6.249 -2.094 1.00 90.12 77 THR A CA 1
ATOM 590 C C . THR A 1 77 ? -5.292 5.701 -1.491 1.00 90.12 77 THR A C 1
ATOM 592 O O . THR A 1 77 ? -6.361 6.295 -1.630 1.00 90.12 77 THR A O 1
ATOM 595 N N . LEU A 1 78 ? -5.179 4.565 -0.817 1.00 88.44 78 LEU A N 1
ATOM 596 C CA . LEU A 1 78 ? -6.238 3.887 -0.091 1.00 88.44 78 LEU A CA 1
ATOM 597 C C . LEU A 1 78 ? -5.849 3.886 1.383 1.00 88.44 78 LEU A C 1
ATOM 599 O O . LEU A 1 78 ? -4.743 3.497 1.740 1.00 88.44 78 LEU A O 1
ATOM 603 N N . THR A 1 79 ? -6.749 4.318 2.254 1.00 88.56 79 THR A N 1
ATOM 604 C CA . THR A 1 79 ? -6.524 4.246 3.700 1.00 88.56 79 THR A CA 1
ATOM 605 C C . THR A 1 79 ? -7.431 3.173 4.270 1.00 88.56 79 THR A C 1
ATOM 607 O O . THR A 1 79 ? -8.653 3.239 4.116 1.00 88.56 79 THR A O 1
ATOM 610 N N . ILE A 1 80 ? -6.826 2.174 4.902 1.00 86.62 80 ILE A N 1
ATOM 611 C CA . ILE A 1 80 ? -7.510 1.065 5.553 1.00 86.62 80 ILE A CA 1
ATOM 612 C C . ILE A 1 80 ? -7.448 1.321 7.061 1.00 86.62 80 ILE A C 1
ATOM 614 O O . ILE A 1 80 ? -6.373 1.436 7.650 1.00 86.62 80 ILE A O 1
ATOM 618 N N . GLN A 1 81 ? -8.616 1.505 7.674 1.00 79.38 81 GLN A N 1
ATOM 619 C CA . GLN A 1 81 ? -8.751 1.868 9.093 1.00 79.38 81 GLN A CA 1
ATOM 620 C C . GLN A 1 81 ? -9.663 0.906 9.872 1.00 79.38 81 GLN A C 1
ATOM 622 O O . GLN A 1 81 ? -9.935 1.163 11.041 1.00 79.38 81 GLN A O 1
ATOM 627 N N . GLU A 1 82 ? -10.152 -0.160 9.226 1.00 62.78 82 GLU A N 1
ATOM 628 C CA . GLU A 1 82 ? -11.100 -1.131 9.806 1.00 62.78 82 GLU A CA 1
ATOM 629 C C . GLU A 1 82 ? -10.469 -1.952 10.930 1.00 62.78 82 GLU A C 1
ATOM 631 O O . GLU A 1 82 ? -9.291 -2.338 10.788 1.00 62.78 82 GLU A O 1
#

Foldseek 3Di:
DFDDQPQPFPPDVPPKGWGWDDGDQETEIEIEDEPPLCVDPVSVVVQLVVCVVVVVVPRGPFYKYFYAYPVRHGPDIDTRHD